Protein AF-A0A8X8WZ69-F1 (afdb_monomer)

Secondary structure (DSSP, 8-state):
-----------------------PPPHHHHHHHHHS-HHHHHHHHHHHHTTTPPPPS--S-TTHHHHHS-HHHHHHHHHTSHHHHHHHHHHHHHHHHHHHHHHHHHHHTTSS---GGGS-TT---SS-----HHHHHHHHTTT--

Radius of gyration: 37.35 Å; Cα contacts (8 Å, |Δi|>4): 12; chains: 1; bounding box: 87×79×87 Å

Sequence (145 aa):
MEEKQIASKQGGESKLGHEKRRDRPSIAEAEVEAAESGRERLKRHRREVAGRVWIPDMWGQEDFLKDWIDSTVFDAAVRSGGITSARAALMDEGRRAAARIQNSLRHLYQDENMKPQDLGEGVLLGVHEKWSDSDLKRSKFAMHD

Mean predicted aligned error: 20.28 Å

Structure (mmCIF, N/CA/C/O backbone):
data_AF-A0A8X8WZ69-F1
#
_entry.id   AF-A0A8X8WZ69-F1
#
loop_
_atom_site.group_PDB
_atom_site.id
_atom_site.type_symbol
_atom_site.label_atom_id
_atom_site.label_alt_id
_atom_site.label_comp_id
_atom_site.label_asym_id
_atom_site.label_entity_id
_atom_site.label_seq_id
_atom_site.pdbx_PDB_ins_code
_atom_site.Cartn_x
_atom_site.Cartn_y
_atom_site.Cartn_z
_atom_site.occupancy
_atom_site.B_iso_or_equiv
_atom_site.auth_seq_id
_atom_site.auth_comp_id
_atom_site.auth_asym_id
_atom_site.auth_atom_id
_atom_site.pdbx_PDB_model_num
ATOM 1 N N . MET A 1 1 ? -33.851 62.103 70.983 1.00 40.22 1 MET A N 1
ATOM 2 C CA . MET A 1 1 ? -34.815 61.541 70.022 1.00 40.22 1 MET A CA 1
ATOM 3 C C . MET A 1 1 ? -34.209 60.264 69.504 1.00 40.22 1 MET A C 1
ATOM 5 O O . MET A 1 1 ? -33.153 60.301 68.891 1.00 40.22 1 MET A O 1
ATOM 9 N N . GLU A 1 2 ? -34.808 59.159 69.925 1.00 43.62 2 GLU A N 1
ATOM 10 C CA . GLU A 1 2 ? -34.511 57.813 69.457 1.00 43.62 2 GLU A CA 1
ATOM 11 C C . GLU A 1 2 ? -34.907 57.695 67.987 1.00 43.62 2 GLU A C 1
ATOM 13 O O . GLU A 1 2 ? -36.030 58.053 67.639 1.00 43.62 2 GLU A O 1
ATOM 18 N N . GLU A 1 3 ? -34.044 57.113 67.161 1.00 45.84 3 GLU A N 1
ATOM 19 C CA . GLU A 1 3 ? -34.485 56.443 65.942 1.00 45.84 3 GLU A CA 1
ATOM 20 C C . GLU A 1 3 ? -33.869 55.048 65.866 1.00 45.84 3 GLU A C 1
ATOM 22 O O . GLU A 1 3 ? -32.793 54.765 66.392 1.00 45.84 3 GLU A O 1
ATOM 27 N N . LYS A 1 4 ? -34.687 54.149 65.331 1.00 52.00 4 LYS A N 1
ATOM 28 C CA . LYS A 1 4 ? -34.811 52.745 65.703 1.00 52.00 4 LYS A CA 1
ATOM 29 C C . LYS A 1 4 ? -33.955 51.824 64.836 1.00 52.00 4 LYS A C 1
ATOM 31 O O . LYS A 1 4 ? -33.725 52.071 63.659 1.00 52.00 4 LYS A O 1
ATOM 36 N N . GLN A 1 5 ? -33.608 50.690 65.435 1.00 47.22 5 GLN A N 1
ATOM 37 C CA . GLN A 1 5 ? -33.210 49.450 64.770 1.00 47.22 5 GLN A CA 1
ATOM 38 C C . GLN A 1 5 ? -34.243 49.001 63.722 1.00 47.22 5 GLN A C 1
ATOM 40 O O . GLN A 1 5 ? -35.437 48.957 64.025 1.00 47.22 5 GLN A O 1
ATOM 45 N N . ILE A 1 6 ? -33.775 48.548 62.552 1.00 50.00 6 ILE A N 1
ATOM 46 C CA . ILE A 1 6 ? -34.514 47.621 61.681 1.00 50.00 6 ILE A CA 1
ATOM 47 C C . ILE A 1 6 ? -33.536 46.555 61.179 1.00 50.00 6 ILE A C 1
ATOM 49 O O . ILE A 1 6 ? -32.612 46.831 60.417 1.00 50.00 6 ILE A O 1
ATOM 53 N N . ALA A 1 7 ? -33.753 45.322 61.629 1.00 49.31 7 ALA A N 1
ATOM 54 C CA . ALA A 1 7 ? -33.117 44.132 61.094 1.00 49.31 7 ALA A CA 1
ATOM 55 C C . ALA A 1 7 ? -33.692 43.804 59.708 1.00 49.31 7 ALA A C 1
ATOM 57 O O . ALA A 1 7 ? -34.909 43.811 59.533 1.00 49.31 7 ALA A O 1
ATOM 58 N N . SER A 1 8 ? -32.840 43.416 58.757 1.00 45.06 8 SER A N 1
ATOM 59 C CA . SER A 1 8 ? -33.283 42.644 57.596 1.00 45.06 8 SER A CA 1
ATOM 60 C C . SER A 1 8 ? -32.214 41.637 57.176 1.00 45.06 8 SER A C 1
ATOM 62 O O . SER A 1 8 ? -31.069 41.986 56.899 1.00 45.06 8 SER A O 1
ATOM 64 N N . LYS A 1 9 ? -32.605 40.362 57.195 1.00 48.75 9 LYS A N 1
ATOM 65 C CA . LYS A 1 9 ? -31.883 39.221 56.625 1.00 48.75 9 LYS A CA 1
ATOM 66 C C . LYS A 1 9 ? -32.149 39.167 55.120 1.00 48.75 9 LYS A C 1
ATOM 68 O O . LYS A 1 9 ? -33.297 39.346 54.737 1.00 48.75 9 LYS A O 1
ATOM 73 N N . GLN A 1 10 ? -31.137 38.788 54.337 1.00 39.97 10 GLN A N 1
ATOM 74 C CA . GLN A 1 10 ? -31.168 37.988 53.090 1.00 39.97 10 GLN A CA 1
ATOM 75 C C . GLN A 1 10 ? -29.720 38.012 52.549 1.00 39.97 10 GLN A C 1
ATOM 77 O O . GLN A 1 10 ? -29.136 39.078 52.432 1.00 39.97 10 GLN A O 1
ATOM 82 N N . GLY A 1 11 ? -28.998 36.909 52.343 1.00 35.94 11 GLY A N 1
ATOM 83 C CA . GLY A 1 11 ? -29.429 35.667 51.712 1.00 35.94 11 GLY A CA 1
ATOM 84 C C . GLY A 1 11 ? -29.311 35.834 50.199 1.00 35.94 11 GLY A C 1
ATOM 85 O O . GLY A 1 11 ? -30.282 36.221 49.564 1.00 35.94 11 GLY A O 1
ATOM 86 N N . GLY A 1 12 ? -28.124 35.594 49.638 1.00 37.69 12 GLY A N 1
ATOM 87 C CA . GLY A 1 12 ? -27.877 35.757 48.205 1.00 37.6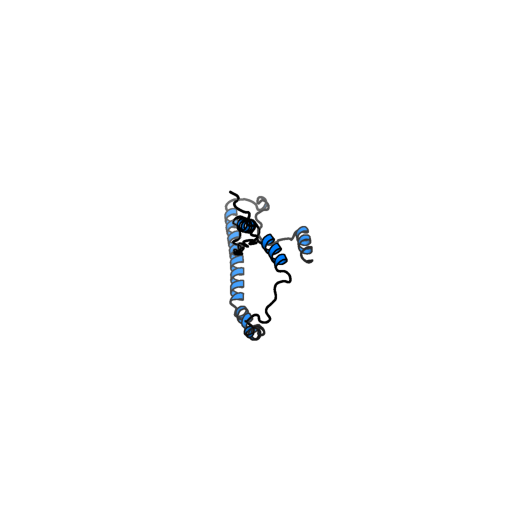9 12 GLY A CA 1
ATOM 88 C C . GLY A 1 12 ? -26.429 35.478 47.826 1.00 37.69 12 GLY A C 1
ATOM 89 O O . GLY A 1 12 ? -25.695 36.387 47.458 1.00 37.69 12 GLY A O 1
ATOM 90 N N . GLU A 1 13 ? -26.008 34.219 47.942 1.00 38.31 13 GLU A N 1
ATOM 91 C CA . GLU A 1 13 ? -24.772 33.737 47.329 1.00 38.31 13 GLU A CA 1
ATOM 92 C C . GLU A 1 13 ? -24.906 33.844 45.805 1.00 38.31 13 GLU A C 1
ATOM 94 O O . GLU A 1 13 ? -25.583 33.048 45.152 1.00 38.31 13 GLU A O 1
ATOM 99 N N . SER A 1 14 ? -24.274 34.856 45.221 1.00 46.12 14 SER A N 1
ATOM 100 C CA . SER A 1 14 ? -24.146 35.003 43.777 1.00 46.12 14 SER A CA 1
ATOM 101 C C . SER A 1 14 ? -23.219 33.912 43.239 1.00 46.12 14 SER A C 1
ATOM 103 O O . SER A 1 14 ? -21.996 34.057 43.226 1.00 46.12 14 SER A O 1
ATOM 105 N N . LYS A 1 15 ? -23.813 32.799 42.796 1.00 48.91 15 LYS A N 1
ATOM 106 C CA . LYS A 1 15 ? -23.141 31.775 41.992 1.00 48.91 15 LYS A CA 1
ATOM 107 C C . LYS A 1 15 ? -22.839 32.355 40.612 1.00 48.91 15 LYS A C 1
ATOM 109 O O . LYS A 1 15 ? -23.662 32.276 39.704 1.00 48.91 15 LYS A O 1
ATOM 114 N N . LEU A 1 16 ? -21.663 32.963 40.464 1.00 41.56 16 LEU A N 1
ATOM 115 C CA . LEU A 1 16 ? -21.129 33.297 39.149 1.00 41.56 16 LEU A CA 1
ATOM 116 C C . LEU A 1 16 ? -20.815 31.985 38.420 1.00 41.56 16 LEU A C 1
ATOM 118 O O . LEU A 1 16 ? -19.994 31.186 38.874 1.00 41.56 16 LEU A O 1
ATOM 122 N N . GLY A 1 17 ? -21.528 31.757 37.319 1.00 38.22 17 GLY A N 1
ATOM 123 C CA . GLY A 1 17 ? -21.383 30.589 36.467 1.00 38.22 17 GLY A CA 1
ATOM 124 C C . GLY A 1 17 ? -19.942 30.415 36.002 1.00 38.22 17 GLY A C 1
ATOM 125 O O . GLY A 1 17 ? -19.343 31.310 35.408 1.00 38.22 17 GLY A O 1
ATOM 126 N N . HIS A 1 18 ? -19.394 29.235 36.270 1.00 38.94 18 HIS A N 1
ATOM 127 C CA . HIS A 1 18 ? -18.151 28.786 35.671 1.00 38.94 18 HIS A CA 1
ATOM 128 C C . HIS A 1 18 ? -18.483 28.300 34.254 1.00 38.94 18 HIS A C 1
ATOM 130 O O . HIS A 1 18 ? -18.795 27.130 34.031 1.00 38.94 18 HIS A O 1
ATOM 136 N N . GLU A 1 19 ? -18.501 29.236 33.304 1.00 48.56 19 GLU A N 1
ATOM 137 C CA . GLU A 1 19 ? -18.497 28.951 31.870 1.00 48.56 19 GLU A CA 1
ATOM 138 C C . GLU A 1 19 ? -17.285 28.050 31.590 1.00 48.56 19 GLU A C 1
ATOM 140 O O . GLU A 1 19 ? -16.132 28.485 31.660 1.00 48.56 19 GLU A O 1
ATOM 145 N N . LYS A 1 20 ? -17.555 26.764 31.348 1.00 51.78 20 LYS A N 1
ATOM 146 C CA . LYS A 1 20 ? -16.560 25.724 31.083 1.00 51.78 20 LYS A CA 1
ATOM 147 C C . LYS A 1 20 ? -15.900 26.017 29.737 1.00 51.78 20 LYS A C 1
ATOM 149 O O . LYS A 1 20 ? -16.345 25.552 28.687 1.00 51.78 20 LYS A O 1
ATOM 154 N N . ARG A 1 21 ? -14.872 26.871 29.771 1.00 53.28 21 ARG A N 1
ATOM 155 C CA . ARG A 1 21 ? -14.021 27.185 28.625 1.00 53.28 21 ARG A CA 1
ATOM 156 C C . ARG A 1 21 ? -13.470 25.875 28.083 1.00 53.28 21 ARG A C 1
ATOM 158 O O . ARG A 1 21 ? -12.809 25.144 28.804 1.00 53.28 21 ARG A O 1
ATOM 165 N N . ARG A 1 22 ? -13.790 25.588 26.821 1.00 59.09 22 ARG A N 1
ATOM 166 C CA . ARG A 1 22 ? -13.213 24.476 26.065 1.00 59.09 22 ARG A CA 1
ATOM 167 C C . ARG A 1 22 ? -11.696 24.570 26.177 1.00 59.09 22 ARG A C 1
ATOM 169 O O . ARG A 1 22 ? -11.135 25.618 25.847 1.00 59.09 22 ARG A O 1
ATOM 176 N N . ASP A 1 23 ? -11.095 23.496 26.669 1.00 58.78 23 ASP A N 1
ATOM 177 C CA . ASP A 1 23 ? -9.667 23.338 26.900 1.00 58.78 23 ASP A CA 1
ATOM 178 C C . ASP A 1 23 ? -8.909 23.620 25.598 1.00 58.78 23 ASP A C 1
ATOM 180 O O . ASP A 1 23 ? -8.830 22.793 24.690 1.00 58.78 23 ASP A O 1
ATOM 184 N N . ARG A 1 24 ? -8.406 24.849 25.460 1.00 60.34 24 ARG A N 1
ATOM 185 C CA . ARG A 1 24 ? -7.355 25.141 24.493 1.00 60.34 24 ARG A CA 1
ATOM 186 C C . ARG A 1 24 ? -6.090 24.563 25.120 1.00 60.34 24 ARG A C 1
ATOM 188 O O . ARG A 1 24 ? -5.740 25.049 26.198 1.00 60.34 24 ARG A O 1
ATOM 195 N N . PRO A 1 25 ? -5.431 23.574 24.493 1.00 58.22 25 PRO A N 1
ATOM 196 C CA . PRO A 1 25 ? -4.216 23.019 25.059 1.00 58.22 25 PRO A CA 1
ATOM 197 C C . PRO A 1 25 ? -3.217 24.151 25.269 1.00 58.22 25 PRO A C 1
ATOM 199 O O . PRO A 1 25 ? -3.057 25.035 24.414 1.00 58.22 25 PRO A O 1
ATOM 202 N N . SER A 1 26 ? -2.632 24.176 26.461 1.00 68.00 26 SER A N 1
ATOM 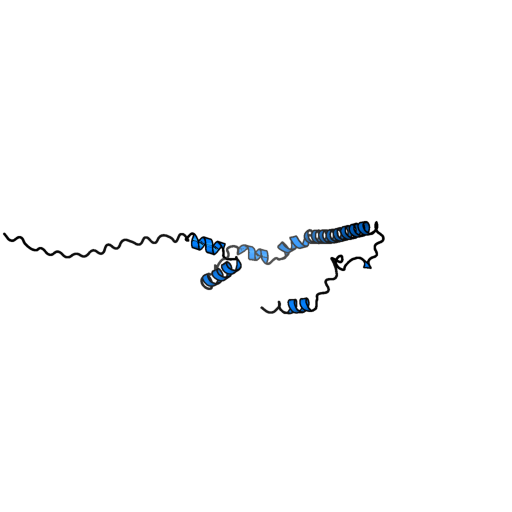203 C CA . SER A 1 26 ? -1.661 25.204 26.816 1.00 68.00 26 SER A CA 1
ATOM 204 C C . SER A 1 26 ? -0.429 25.061 25.918 1.00 68.00 26 SER A C 1
ATOM 206 O O . SER A 1 26 ? -0.119 23.971 25.440 1.00 68.00 26 SER A O 1
ATOM 208 N N . ILE A 1 27 ? 0.292 26.159 25.678 1.00 63.50 27 ILE A N 1
ATOM 209 C CA . ILE A 1 27 ? 1.526 26.139 24.868 1.00 63.50 27 ILE A CA 1
ATOM 210 C C . ILE A 1 27 ? 2.509 25.081 25.412 1.00 63.50 27 ILE A C 1
ATOM 212 O O . ILE A 1 27 ? 3.158 24.392 24.634 1.00 63.50 27 ILE A O 1
ATOM 216 N N . ALA A 1 28 ? 2.509 24.854 26.730 1.00 60.62 28 ALA A N 1
ATOM 217 C CA . ALA A 1 28 ? 3.304 23.823 27.388 1.00 60.62 28 ALA A CA 1
ATOM 218 C C . ALA A 1 28 ? 2.899 22.380 27.013 1.00 60.62 28 ALA A C 1
ATOM 220 O O . ALA A 1 28 ? 3.767 21.531 26.847 1.00 60.62 28 ALA A O 1
ATOM 221 N N . GLU A 1 29 ? 1.610 22.077 26.839 1.00 59.47 29 GLU A N 1
ATOM 222 C CA . GLU A 1 29 ? 1.153 20.736 26.423 1.00 59.47 29 GLU A CA 1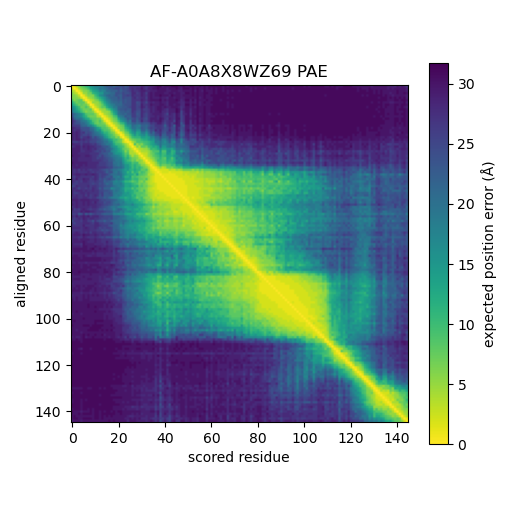
ATOM 223 C C . GLU A 1 29 ? 1.505 20.445 24.959 1.00 59.47 29 GLU A C 1
ATOM 225 O O . GLU A 1 29 ? 1.880 19.324 24.616 1.00 59.47 29 GLU A O 1
ATOM 230 N N . ALA A 1 30 ? 1.446 21.470 24.105 1.00 59.44 30 ALA A N 1
ATOM 231 C CA . ALA A 1 30 ? 1.863 21.369 22.710 1.00 59.44 30 ALA A CA 1
ATOM 232 C C . ALA A 1 30 ? 3.389 21.203 22.563 1.00 59.44 30 ALA A C 1
ATOM 234 O O . ALA A 1 30 ? 3.843 20.471 21.683 1.00 59.44 30 ALA A O 1
ATOM 235 N N . GLU A 1 31 ? 4.184 21.837 23.432 1.00 59.00 31 GLU A N 1
ATOM 236 C CA . GLU A 1 31 ? 5.646 21.687 23.459 1.00 59.00 31 GLU A CA 1
ATOM 237 C C . GLU A 1 31 ? 6.092 20.306 23.970 1.00 59.00 31 GLU A C 1
ATOM 239 O O . GLU A 1 31 ? 7.044 19.737 23.434 1.00 59.00 31 GLU A O 1
ATOM 244 N N . VAL A 1 32 ? 5.383 19.716 24.940 1.00 59.62 32 VAL A N 1
ATOM 245 C CA . VAL A 1 32 ? 5.653 18.342 25.412 1.00 59.62 32 VAL A CA 1
ATOM 246 C C . VAL A 1 32 ? 5.327 17.306 24.329 1.00 59.62 32 VAL A C 1
ATOM 248 O O . VAL A 1 32 ? 6.108 16.380 24.123 1.00 59.62 32 VAL A O 1
ATOM 251 N N . GLU A 1 33 ? 4.242 17.492 23.573 1.00 58.53 33 GLU A N 1
ATOM 252 C CA . GLU A 1 33 ? 3.909 16.660 22.401 1.00 58.53 33 GLU A CA 1
ATOM 253 C C . GLU A 1 33 ? 4.932 16.788 21.255 1.00 58.53 33 GLU A C 1
ATOM 255 O O . GLU A 1 33 ? 5.135 15.837 20.496 1.00 58.53 33 GLU A O 1
ATOM 260 N N . ALA A 1 34 ? 5.602 17.938 21.125 1.00 60.47 34 ALA A N 1
ATOM 261 C CA . ALA A 1 34 ? 6.680 18.141 20.154 1.00 60.47 34 ALA A CA 1
ATOM 262 C C . ALA A 1 34 ? 8.017 17.517 20.601 1.00 60.47 34 ALA A C 1
ATOM 264 O O . ALA A 1 34 ? 8.833 17.146 19.756 1.00 60.47 34 ALA A O 1
ATOM 265 N N . ALA A 1 35 ? 8.235 17.385 21.914 1.00 71.31 35 ALA A N 1
ATOM 266 C CA . ALA A 1 35 ? 9.416 16.752 22.504 1.00 71.31 35 ALA A CA 1
ATOM 267 C C . ALA A 1 35 ? 9.283 15.223 22.651 1.00 71.31 35 ALA A C 1
ATOM 269 O O . ALA A 1 35 ? 10.280 14.526 22.858 1.00 71.31 35 ALA A O 1
ATOM 270 N N . GLU A 1 36 ? 8.067 14.686 22.557 1.00 77.69 36 GLU A N 1
ATOM 271 C CA . GLU A 1 36 ? 7.805 13.258 22.675 1.00 77.69 36 GLU A CA 1
ATOM 272 C C . GLU A 1 36 ? 8.087 12.539 21.349 1.00 77.69 36 GLU A C 1
ATOM 274 O O . GLU A 1 36 ? 7.556 12.879 20.290 1.00 77.69 36 GLU A O 1
ATOM 279 N N . SER A 1 37 ? 8.930 11.505 21.389 1.00 89.38 37 SER A N 1
ATOM 280 C CA . SER A 1 37 ? 9.170 10.696 20.195 1.00 89.38 37 SER A CA 1
ATOM 281 C C . SER A 1 37 ? 7.887 9.955 19.787 1.00 89.38 37 SER A C 1
ATOM 283 O O . SER A 1 37 ? 7.027 9.633 20.615 1.00 89.38 37 SER A O 1
ATOM 285 N N . GLY A 1 38 ? 7.756 9.627 18.496 1.00 94.75 38 GLY A N 1
ATOM 286 C CA . GLY A 1 38 ? 6.572 8.933 17.972 1.00 94.75 38 GLY A CA 1
ATOM 287 C C . GLY A 1 38 ? 6.254 7.617 18.698 1.00 94.75 38 GLY A C 1
ATOM 288 O O . GLY A 1 38 ? 5.091 7.216 18.772 1.00 94.75 38 GLY A O 1
ATOM 289 N N . ARG A 1 39 ? 7.266 6.969 19.289 1.00 94.88 39 ARG A N 1
ATOM 290 C CA . ARG A 1 39 ? 7.099 5.751 20.090 1.00 94.88 39 ARG A CA 1
ATOM 291 C C . ARG A 1 39 ? 6.382 6.022 21.412 1.00 94.88 39 ARG A C 1
ATOM 293 O O . ARG A 1 39 ? 5.455 5.290 21.758 1.00 94.88 39 ARG A O 1
ATOM 300 N N . GLU A 1 40 ? 6.812 7.029 22.158 1.00 95.06 40 GLU A N 1
ATOM 301 C CA . GLU A 1 40 ? 6.255 7.418 23.454 1.00 95.06 40 GLU A CA 1
ATOM 302 C C . GLU A 1 40 ? 4.809 7.895 23.271 1.00 95.06 40 GLU A C 1
ATOM 304 O O . GLU A 1 40 ? 3.909 7.387 23.951 1.00 95.06 40 GLU A O 1
ATOM 309 N N . ARG A 1 41 ? 4.565 8.683 22.216 1.00 95.06 41 ARG A N 1
ATOM 310 C CA . ARG A 1 41 ? 3.226 9.124 21.814 1.00 95.06 41 ARG A CA 1
ATOM 311 C C . ARG A 1 41 ? 2.282 7.956 21.519 1.00 95.06 41 ARG A C 1
ATOM 313 O O . ARG A 1 41 ? 1.168 7.905 22.040 1.00 95.06 41 ARG A O 1
ATOM 320 N N . LEU A 1 42 ? 2.737 6.950 20.766 1.00 95.81 42 LEU A N 1
ATOM 321 C CA . LEU A 1 42 ? 1.948 5.737 20.514 1.00 95.81 42 LEU A CA 1
ATOM 322 C C . LEU A 1 42 ? 1.716 4.914 21.793 1.00 95.81 42 LEU A C 1
ATOM 324 O O . LEU A 1 42 ? 0.624 4.380 22.002 1.00 95.81 42 LEU A O 1
ATOM 328 N N . LYS A 1 43 ? 2.728 4.804 22.664 1.00 95.62 43 LYS A N 1
ATOM 329 C CA . LYS A 1 43 ? 2.638 4.064 23.933 1.00 95.62 43 LYS A CA 1
ATOM 330 C C . LYS A 1 43 ? 1.602 4.685 24.869 1.00 95.62 43 LYS A C 1
ATOM 332 O O . LYS A 1 43 ? 0.869 3.960 25.539 1.00 95.62 43 LYS A O 1
ATOM 337 N N . ARG A 1 44 ? 1.557 6.012 24.951 1.00 96.31 44 ARG A N 1
ATOM 338 C CA . ARG A 1 44 ? 0.563 6.761 25.723 1.00 96.31 44 ARG A CA 1
ATOM 339 C C . ARG A 1 44 ? -0.831 6.601 25.122 1.00 96.31 44 ARG A C 1
ATOM 341 O O . ARG A 1 44 ? -1.709 6.096 25.817 1.00 96.31 44 ARG A O 1
ATOM 348 N N . HIS A 1 45 ? -0.980 6.854 23.822 1.00 96.12 45 HIS A N 1
ATOM 349 C CA . HIS A 1 45 ? -2.262 6.736 23.129 1.00 96.12 45 HIS A CA 1
ATOM 350 C C . HIS A 1 45 ? -2.901 5.347 23.287 1.00 96.12 45 HIS A C 1
ATOM 352 O O . HIS A 1 45 ? -4.068 5.242 23.653 1.00 96.12 45 HIS A O 1
ATOM 358 N N . ARG A 1 46 ? -2.127 4.261 23.114 1.00 95.81 46 ARG A N 1
ATOM 359 C CA . ARG A 1 46 ? -2.621 2.884 23.319 1.00 95.81 46 ARG A CA 1
ATOM 360 C C . ARG A 1 46 ? -3.216 2.673 24.710 1.00 95.81 46 ARG A C 1
ATOM 362 O O . ARG A 1 46 ? -4.227 1.994 24.822 1.00 95.81 46 ARG A O 1
ATOM 369 N N . ARG A 1 47 ? -2.603 3.231 25.760 1.00 95.62 47 ARG A N 1
ATOM 370 C CA . ARG A 1 47 ? -3.125 3.112 27.132 1.00 95.62 47 ARG A CA 1
ATOM 371 C C . ARG A 1 47 ? -4.382 3.945 27.340 1.00 95.62 4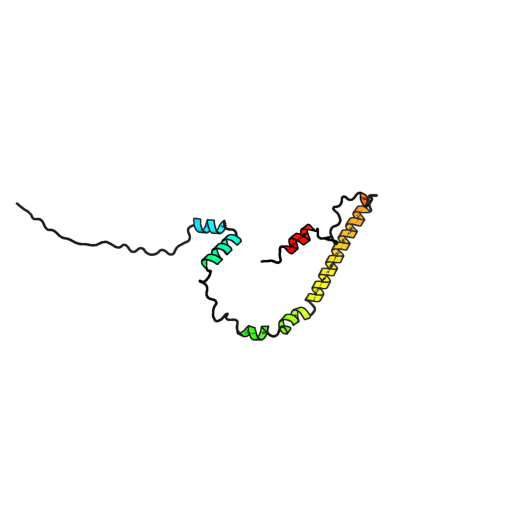7 ARG A C 1
ATOM 373 O O . ARG A 1 47 ? -5.288 3.495 28.028 1.00 95.62 47 ARG A O 1
ATOM 380 N N . GLU A 1 48 ? -4.426 5.140 26.762 1.00 96.50 48 GLU A N 1
ATOM 381 C CA . GLU A 1 48 ? -5.562 6.055 26.893 1.00 96.50 48 GLU A CA 1
ATOM 382 C C . GLU A 1 48 ? -6.829 5.484 26.252 1.00 96.50 48 GLU A C 1
ATOM 384 O O . GLU A 1 48 ? -7.909 5.593 26.831 1.00 96.50 48 GLU A O 1
ATOM 389 N N . VAL A 1 49 ? -6.697 4.844 25.085 1.00 96.50 49 VAL A N 1
ATOM 390 C CA . VAL A 1 49 ? -7.842 4.375 24.289 1.00 96.50 49 VAL A CA 1
ATOM 391 C C . VAL A 1 49 ? -8.147 2.879 24.448 1.00 96.50 49 VAL A C 1
ATOM 393 O O . VAL A 1 49 ? -9.189 2.416 23.981 1.00 96.50 49 VAL A O 1
ATOM 396 N N . ALA A 1 50 ? -7.283 2.110 25.124 1.00 95.19 50 ALA A N 1
ATOM 397 C CA . ALA A 1 50 ? -7.493 0.681 25.369 1.00 95.19 50 ALA A CA 1
ATOM 398 C C . ALA A 1 50 ? -8.857 0.415 26.027 1.00 95.19 50 ALA A C 1
ATOM 400 O O . ALA A 1 50 ? -9.181 0.971 27.075 1.00 95.19 50 ALA A O 1
ATOM 401 N N . GLY A 1 51 ? -9.665 -0.438 25.392 1.00 95.31 51 GLY A N 1
ATOM 402 C CA . GLY A 1 51 ? -11.000 -0.811 25.872 1.00 95.31 51 GLY A CA 1
ATOM 403 C C . GLY A 1 51 ? -12.064 0.290 25.780 1.00 95.31 51 GLY A C 1
ATOM 404 O O . GLY A 1 51 ? -13.196 0.060 26.190 1.00 95.31 51 GLY A O 1
ATOM 405 N N . ARG A 1 52 ? -11.728 1.478 25.256 1.00 95.00 52 ARG A N 1
ATOM 406 C CA . ARG A 1 52 ? -12.663 2.609 25.086 1.00 95.00 52 ARG A CA 1
ATOM 407 C C . ARG A 1 52 ? -13.093 2.827 23.639 1.00 95.00 52 ARG A C 1
ATOM 409 O O . ARG A 1 52 ? -14.012 3.601 23.391 1.00 95.00 52 ARG A O 1
ATOM 416 N N . VAL A 1 53 ? -12.422 2.175 22.695 1.00 95.06 53 VAL A N 1
ATOM 417 C CA . VAL A 1 53 ? -12.729 2.262 21.265 1.00 95.06 53 VAL A CA 1
ATOM 418 C C . VAL A 1 53 ? -13.576 1.062 20.877 1.00 95.06 5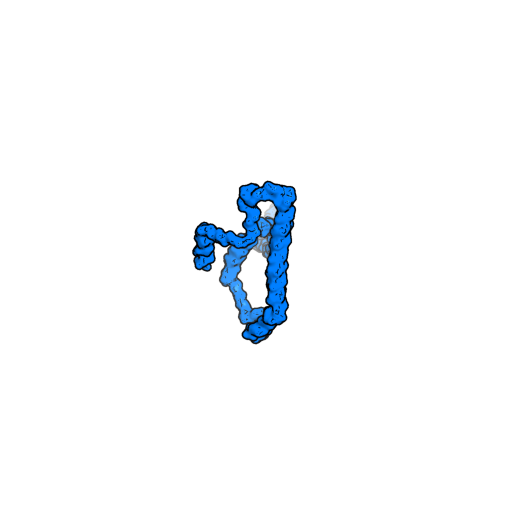3 VAL A C 1
ATOM 420 O O . VAL A 1 53 ? -13.204 -0.077 21.156 1.00 95.06 53 VAL A O 1
ATOM 423 N N . TRP A 1 54 ? -14.709 1.328 20.237 1.00 94.19 54 TRP A N 1
ATOM 424 C CA . TRP A 1 54 ? -15.536 0.306 19.611 1.00 94.19 54 TRP A CA 1
ATOM 425 C C . TRP A 1 54 ? -15.172 0.209 18.130 1.00 94.19 54 TRP A C 1
ATOM 427 O O . TRP A 1 54 ? -14.859 1.215 17.490 1.00 94.19 54 TRP A O 1
ATOM 437 N N . ILE A 1 55 ? -15.187 -1.013 17.604 1.00 94.62 55 ILE A N 1
ATOM 438 C CA . ILE A 1 55 ? -15.095 -1.245 16.165 1.00 94.62 55 ILE A CA 1
ATOM 439 C C . ILE A 1 55 ? -16.510 -1.099 15.611 1.00 94.62 55 ILE A C 1
ATOM 441 O O . ILE A 1 55 ? -17.419 -1.721 16.164 1.00 94.62 55 ILE A O 1
ATOM 445 N N . PRO A 1 56 ? -16.713 -0.297 14.558 1.00 96.44 56 PRO A N 1
ATOM 446 C CA . PRO A 1 56 ? -18.015 -0.209 13.928 1.00 96.44 56 PRO A CA 1
ATOM 447 C C . PRO A 1 56 ? -18.533 -1.537 13.388 1.00 96.44 56 PRO A C 1
ATOM 449 O O . PRO A 1 56 ? -17.766 -2.312 12.823 1.00 96.44 56 PRO A O 1
ATOM 452 N N . ASP A 1 57 ? -19.849 -1.753 13.512 1.00 95.62 57 ASP A N 1
ATOM 453 C CA . ASP A 1 57 ? -20.533 -2.929 12.948 1.00 95.62 57 ASP A CA 1
ATOM 454 C C . ASP A 1 57 ? -20.365 -3.003 11.423 1.00 95.62 57 ASP A C 1
ATOM 456 O O . ASP A 1 57 ? -20.348 -4.084 10.838 1.00 95.62 57 ASP A O 1
ATOM 460 N N . MET A 1 58 ? -20.230 -1.837 10.787 1.00 95.06 58 MET A N 1
ATOM 461 C CA . MET A 1 58 ? -20.008 -1.672 9.357 1.00 95.06 58 MET A CA 1
ATOM 462 C C . MET A 1 58 ? -18.739 -0.856 9.120 1.00 95.06 58 MET A C 1
ATOM 464 O O . MET A 1 58 ? -18.564 0.241 9.651 1.00 95.06 58 MET A O 1
ATOM 468 N N . TRP A 1 59 ? -17.868 -1.397 8.284 1.00 92.75 59 TRP A N 1
ATOM 469 C CA . TRP A 1 59 ? -16.648 -0.777 7.774 1.00 92.75 59 TRP A CA 1
ATOM 470 C C . TRP A 1 59 ? -16.924 0.117 6.548 1.00 92.75 59 TRP A C 1
ATOM 472 O O . TRP A 1 59 ? -16.102 0.977 6.230 1.00 92.75 59 TRP A O 1
ATOM 482 N N . GLY A 1 60 ? -18.090 -0.026 5.901 1.00 94.38 60 GLY A N 1
ATOM 483 C CA . GLY A 1 60 ? -18.574 0.853 4.828 1.00 94.38 60 GLY A CA 1
ATOM 484 C C . GLY A 1 60 ? -18.021 0.541 3.435 1.00 94.38 60 GLY A C 1
ATOM 485 O O . GLY A 1 60 ? -18.159 1.359 2.528 1.00 94.38 60 GLY A O 1
ATOM 486 N N . GLN A 1 61 ? -17.345 -0.597 3.278 1.00 93.00 61 GLN A N 1
ATOM 487 C CA . GLN A 1 61 ? -16.751 -1.085 2.028 1.00 93.00 61 GLN A CA 1
ATOM 488 C C . GLN A 1 61 ? -17.136 -2.552 1.766 1.00 93.00 61 GLN A C 1
ATOM 490 O O . GLN A 1 61 ? -16.423 -3.292 1.090 1.00 93.00 61 GLN A O 1
ATOM 495 N N . GLU A 1 62 ? -18.273 -2.979 2.324 1.00 92.75 62 GLU A N 1
ATOM 496 C CA . GLU A 1 62 ? -18.791 -4.350 2.316 1.00 92.75 62 GLU A CA 1
ATOM 497 C C . GLU A 1 62 ? -18.891 -4.932 0.905 1.00 92.75 62 GLU A C 1
ATOM 499 O O . GLU A 1 62 ? -18.636 -6.121 0.711 1.00 92.75 62 GLU A O 1
ATOM 504 N N . ASP A 1 63 ? -19.208 -4.096 -0.082 1.00 89.81 63 ASP A N 1
ATOM 505 C CA . ASP A 1 63 ? -19.375 -4.518 -1.470 1.00 89.81 63 ASP A CA 1
ATOM 506 C C . ASP A 1 63 ? -18.077 -5.075 -2.079 1.00 89.81 63 ASP A C 1
ATOM 508 O O . ASP A 1 63 ? -18.132 -6.042 -2.842 1.00 89.81 63 ASP A O 1
ATOM 512 N N . PHE A 1 64 ? -16.907 -4.571 -1.662 1.00 85.81 64 PHE A N 1
ATOM 513 C CA . PHE A 1 64 ? -15.607 -5.023 -2.171 1.00 85.81 64 PHE A CA 1
ATOM 514 C C . PHE A 1 64 ? -15.181 -6.405 -1.662 1.00 85.81 64 PHE A C 1
ATOM 516 O O . PHE A 1 64 ? -14.310 -7.030 -2.265 1.00 85.81 64 PHE A O 1
ATOM 523 N N . LEU A 1 65 ? -15.800 -6.939 -0.597 1.00 85.06 65 LEU A N 1
ATOM 524 C CA . LEU A 1 65 ? -15.479 -8.293 -0.118 1.00 85.06 65 LEU A CA 1
ATOM 525 C C . LEU A 1 65 ? -15.751 -9.354 -1.177 1.00 85.06 65 LEU A C 1
ATOM 527 O O . LEU A 1 65 ? -15.021 -10.336 -1.252 1.00 85.06 65 LEU A O 1
ATOM 531 N N . LYS A 1 66 ? -16.787 -9.163 -1.997 1.00 81.50 66 LYS A N 1
ATOM 532 C CA . LYS A 1 66 ? -17.138 -10.107 -3.065 1.00 81.50 66 LYS A CA 1
ATOM 533 C C . LYS A 1 66 ? -16.065 -10.134 -4.149 1.00 81.50 66 LYS A C 1
ATOM 535 O O . LYS A 1 66 ? -15.704 -11.209 -4.618 1.00 81.50 66 LYS A O 1
ATOM 540 N N . ASP A 1 67 ? -15.521 -8.967 -4.470 1.00 80.94 67 ASP A N 1
ATOM 541 C CA . ASP A 1 67 ? -14.507 -8.799 -5.509 1.00 80.94 67 ASP A CA 1
ATOM 542 C C . ASP A 1 67 ? -13.118 -9.258 -5.039 1.00 80.94 67 ASP A C 1
ATOM 544 O O . ASP A 1 67 ? -12.307 -9.712 -5.841 1.00 80.94 67 ASP A O 1
ATOM 548 N N . TRP A 1 68 ? -12.834 -9.189 -3.734 1.00 78.62 68 TRP A N 1
ATOM 549 C CA . TRP A 1 68 ? -11.545 -9.604 -3.161 1.00 78.62 68 TRP A CA 1
ATOM 550 C C . TRP A 1 68 ? -11.412 -11.111 -2.925 1.00 78.62 68 TRP A C 1
ATOM 552 O O . TRP A 1 68 ? -10.304 -11.592 -2.687 1.00 78.62 68 TRP A O 1
ATOM 562 N N . ILE A 1 69 ? -12.511 -11.868 -3.002 1.00 81.06 69 ILE A N 1
ATOM 563 C CA . ILE A 1 69 ? -12.463 -13.339 -2.963 1.00 81.06 69 ILE A CA 1
ATOM 564 C C . ILE A 1 69 ? -11.820 -13.888 -4.242 1.00 81.06 69 ILE A C 1
ATOM 566 O O . ILE A 1 69 ? -11.160 -14.928 -4.205 1.00 81.06 69 ILE A O 1
ATOM 570 N N . ASP A 1 70 ? -11.963 -13.182 -5.365 1.00 78.44 70 ASP A N 1
ATOM 571 C CA . ASP A 1 70 ? -11.339 -13.573 -6.621 1.00 78.44 70 ASP A CA 1
ATOM 572 C C . ASP A 1 70 ? -9.923 -12.984 -6.742 1.00 78.44 70 ASP A C 1
ATOM 574 O O . ASP A 1 70 ? -9.691 -11.937 -7.355 1.00 78.44 70 ASP A O 1
ATOM 578 N N . SER A 1 71 ? -8.937 -13.689 -6.170 1.00 69.38 71 SER A N 1
ATOM 579 C CA . SER A 1 71 ? -7.522 -13.288 -6.235 1.00 69.38 71 SER A CA 1
ATOM 580 C C . SER A 1 71 ? -7.010 -13.138 -7.671 1.00 69.38 71 SER A C 1
ATOM 582 O O . SER A 1 71 ? -6.000 -12.470 -7.903 1.00 69.38 71 SER A O 1
ATOM 584 N N . THR A 1 72 ? -7.714 -13.702 -8.662 1.00 72.44 72 THR A N 1
ATOM 585 C CA . THR A 1 72 ? -7.306 -13.623 -10.062 1.00 72.44 72 THR A CA 1
ATOM 586 C C . THR A 1 72 ? -7.346 -12.200 -10.616 1.00 72.44 72 THR A C 1
ATOM 588 O O . THR A 1 72 ? -6.538 -11.903 -11.503 1.00 72.44 72 THR A O 1
ATOM 591 N N . VAL A 1 73 ? -8.198 -11.325 -10.063 1.00 68.94 73 VAL A N 1
ATOM 592 C CA . VAL A 1 73 ? -8.328 -9.909 -10.445 1.00 68.94 73 VAL A CA 1
ATOM 593 C C . VAL A 1 73 ? -7.075 -9.117 -10.061 1.00 68.94 73 VAL A C 1
ATOM 595 O O . VAL A 1 73 ? -6.541 -8.367 -10.878 1.00 68.94 73 VAL A O 1
ATOM 598 N N . PHE A 1 74 ? -6.543 -9.326 -8.854 1.00 65.38 74 PHE A N 1
ATOM 599 C CA . PHE A 1 74 ? -5.296 -8.695 -8.406 1.00 65.38 74 PHE A CA 1
ATOM 600 C C . PHE A 1 74 ? -4.066 -9.362 -9.034 1.00 65.38 74 PHE A C 1
ATOM 602 O O . PHE A 1 74 ? -3.163 -8.695 -9.549 1.00 65.38 74 PHE A O 1
ATOM 609 N N . ASP A 1 75 ? -4.063 -10.695 -9.076 1.00 71.81 75 ASP A N 1
ATOM 610 C CA . ASP A 1 75 ? -2.958 -11.466 -9.634 1.00 71.81 75 ASP A CA 1
ATOM 611 C C . ASP A 1 75 ? -2.823 -11.264 -11.142 1.00 71.81 75 ASP A C 1
ATOM 613 O O . ASP A 1 75 ? -1.774 -11.568 -11.697 1.00 71.81 75 ASP A O 1
ATOM 617 N N . ALA A 1 76 ? -3.839 -10.759 -11.847 1.00 74.25 76 ALA A N 1
ATOM 618 C CA . ALA A 1 76 ? -3.711 -10.392 -13.255 1.00 74.25 76 ALA A CA 1
ATOM 619 C C . ALA A 1 76 ? -2.631 -9.320 -13.460 1.00 74.25 76 ALA A C 1
ATOM 621 O O . ALA A 1 76 ? -1.827 -9.445 -14.380 1.00 74.25 76 ALA A O 1
ATOM 622 N N . ALA A 1 77 ? -2.535 -8.321 -12.576 1.00 69.56 77 ALA A N 1
ATOM 623 C CA . ALA A 1 77 ? -1.497 -7.293 -12.664 1.00 69.56 77 ALA A CA 1
ATOM 624 C C . ALA A 1 77 ? -0.094 -7.890 -12.463 1.00 69.56 77 ALA A C 1
ATOM 626 O O . ALA A 1 77 ? 0.833 -7.567 -13.207 1.00 69.56 77 ALA A O 1
ATOM 627 N N . VAL A 1 78 ? 0.051 -8.831 -11.528 1.00 72.69 78 VAL A N 1
ATOM 628 C CA . VAL A 1 78 ? 1.318 -9.537 -11.277 1.00 72.69 78 VAL A CA 1
ATOM 629 C C . VAL A 1 78 ? 1.663 -10.503 -12.416 1.00 72.69 78 VAL A C 1
ATOM 631 O O . VAL A 1 78 ? 2.810 -10.567 -12.861 1.00 72.69 78 VAL A O 1
ATOM 634 N N . ARG A 1 79 ? 0.662 -11.220 -12.937 1.00 69.25 79 ARG A N 1
ATOM 635 C CA . ARG A 1 79 ? 0.793 -12.211 -14.017 1.00 69.25 79 ARG A CA 1
ATOM 636 C C . ARG A 1 79 ? 0.890 -11.592 -15.408 1.00 69.25 79 ARG A C 1
ATOM 638 O O . ARG A 1 79 ? 1.370 -12.268 -16.310 1.00 69.25 79 ARG A O 1
ATOM 645 N N . SER A 1 80 ? 0.524 -10.318 -15.581 1.00 75.56 80 SER A N 1
ATOM 646 C CA . SER A 1 80 ? 0.621 -9.575 -16.852 1.00 75.56 80 SER A CA 1
ATOM 647 C C . SER A 1 80 ? 2.059 -9.412 -17.372 1.00 75.56 80 SER A C 1
ATOM 649 O O . SER A 1 80 ? 2.285 -8.813 -18.419 1.00 75.56 80 SER A O 1
ATOM 651 N N . GLY A 1 81 ? 3.055 -9.944 -16.654 1.00 78.50 81 GLY A N 1
ATOM 652 C CA . GLY A 1 81 ? 4.444 -10.034 -17.096 1.00 78.50 81 GLY A CA 1
ATOM 653 C C . GLY A 1 81 ? 5.252 -8.758 -16.873 1.00 78.50 81 GLY A C 1
ATOM 654 O O . GLY A 1 81 ? 6.477 -8.839 -16.799 1.00 78.50 81 GLY A O 1
ATOM 655 N N . GLY A 1 82 ? 4.601 -7.606 -16.673 1.00 86.75 82 GLY A N 1
ATOM 656 C CA . GLY A 1 82 ? 5.271 -6.329 -16.409 1.00 86.75 82 GLY A CA 1
ATOM 657 C C . GLY A 1 82 ? 6.175 -6.372 -15.175 1.00 86.75 82 GLY A C 1
ATOM 658 O O . GLY A 1 82 ? 7.339 -5.982 -15.247 1.00 86.75 82 GLY A O 1
ATOM 659 N N . ILE A 1 83 ? 5.688 -6.936 -14.065 1.00 88.19 83 ILE A N 1
ATOM 660 C CA . ILE A 1 83 ? 6.474 -7.082 -12.827 1.00 88.19 83 ILE A CA 1
ATOM 661 C C . ILE A 1 83 ? 7.653 -8.043 -13.030 1.00 88.19 83 ILE A C 1
ATOM 663 O O . ILE A 1 83 ? 8.777 -7.747 -12.622 1.00 88.19 83 ILE A O 1
ATOM 667 N N . THR A 1 84 ? 7.426 -9.173 -13.701 1.00 88.00 84 THR A N 1
ATOM 668 C CA . THR A 1 84 ? 8.474 -10.157 -14.010 1.00 88.00 84 THR A CA 1
ATOM 669 C C . THR A 1 84 ? 9.569 -9.550 -14.890 1.00 88.00 84 THR A C 1
ATOM 671 O O . THR A 1 84 ? 10.755 -9.717 -14.600 1.00 88.00 84 THR A O 1
ATOM 674 N N . SER A 1 85 ? 9.187 -8.791 -15.920 1.00 90.56 85 SER A N 1
ATOM 675 C CA . SER A 1 85 ? 10.120 -8.096 -16.810 1.00 90.56 85 SER A CA 1
ATOM 676 C C . SER A 1 85 ? 10.894 -7.001 -16.076 1.00 90.56 85 SER A C 1
ATOM 678 O O . SER A 1 85 ? 12.112 -6.912 -16.217 1.00 90.56 85 SER A O 1
ATOM 680 N N . ALA A 1 86 ? 10.222 -6.199 -15.246 1.00 92.38 86 ALA A N 1
ATOM 681 C CA . ALA A 1 86 ? 10.871 -5.169 -14.437 1.00 92.38 86 ALA A CA 1
ATOM 682 C C . ALA A 1 86 ? 11.901 -5.777 -13.472 1.00 92.38 86 ALA A C 1
ATOM 684 O O . ALA A 1 86 ? 13.030 -5.295 -13.379 1.00 92.38 86 ALA A O 1
ATOM 685 N N . ARG A 1 87 ? 11.557 -6.891 -12.813 1.00 93.00 87 ARG A N 1
ATOM 686 C CA . ARG A 1 87 ? 12.483 -7.636 -11.951 1.00 93.00 87 ARG A CA 1
ATOM 687 C C . ARG A 1 87 ? 13.708 -8.124 -12.724 1.00 93.00 87 ARG A C 1
ATOM 689 O O . ARG A 1 87 ? 14.828 -7.961 -12.244 1.00 93.00 87 ARG A O 1
ATOM 696 N N . ALA A 1 88 ? 13.511 -8.701 -13.909 1.00 94.06 88 ALA A N 1
ATOM 697 C CA . ALA A 1 88 ? 14.609 -9.172 -14.750 1.00 94.06 88 ALA A CA 1
ATOM 698 C C . ALA A 1 88 ? 15.526 -8.020 -15.194 1.00 94.06 88 ALA A C 1
ATOM 700 O O . ALA A 1 88 ? 16.748 -8.152 -15.109 1.00 94.06 88 ALA A O 1
ATOM 701 N N . ALA A 1 89 ? 14.950 -6.882 -15.593 1.00 96.25 89 ALA A N 1
ATOM 702 C CA . ALA A 1 89 ? 15.698 -5.688 -15.977 1.00 96.25 89 ALA A CA 1
ATOM 703 C C . ALA A 1 89 ? 16.529 -5.126 -14.811 1.00 96.25 89 ALA A C 1
ATOM 705 O O . ALA A 1 89 ? 17.708 -4.833 -14.995 1.00 96.25 89 ALA A O 1
ATOM 706 N N . LEU A 1 90 ? 15.963 -5.048 -13.600 1.00 96.62 90 LEU A N 1
ATOM 707 C CA . LEU A 1 90 ? 16.689 -4.610 -12.400 1.00 96.62 90 LEU A CA 1
ATOM 708 C C . LEU A 1 90 ? 17.846 -5.551 -12.046 1.00 96.62 90 LEU A C 1
ATOM 710 O O . LEU A 1 90 ? 18.931 -5.094 -11.693 1.00 96.62 90 LEU A O 1
ATOM 714 N N . MET A 1 91 ? 17.639 -6.865 -12.165 1.00 96.69 91 MET A N 1
ATOM 715 C CA . MET A 1 91 ? 18.706 -7.845 -11.948 1.00 96.69 91 MET A CA 1
ATOM 716 C C . MET A 1 91 ? 19.821 -7.718 -12.988 1.00 96.69 91 MET A C 1
ATOM 718 O O . MET A 1 91 ? 20.996 -7.835 -12.641 1.00 96.69 91 MET A O 1
ATOM 722 N N . ASP A 1 92 ? 19.472 -7.497 -14.256 1.00 96.75 92 ASP A N 1
ATOM 723 C CA . ASP A 1 92 ? 20.461 -7.324 -15.317 1.00 96.75 92 ASP A CA 1
ATOM 724 C C . ASP A 1 92 ? 21.248 -6.025 -15.159 1.00 96.75 92 ASP A C 1
ATOM 726 O O . ASP A 1 92 ? 22.475 -6.043 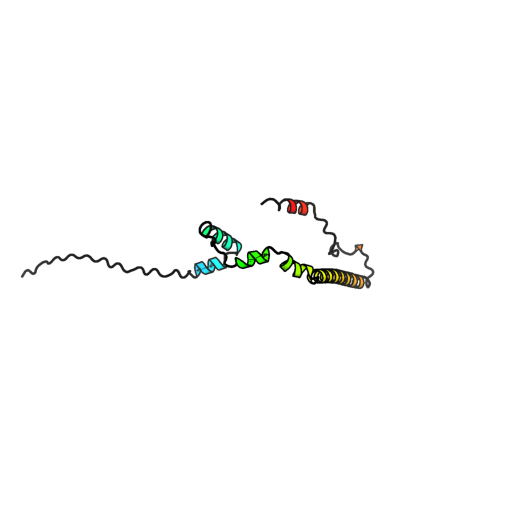-15.237 1.00 96.75 92 ASP A O 1
ATOM 730 N N . GLU A 1 93 ? 20.574 -4.922 -14.840 1.00 95.50 93 GLU A N 1
ATOM 731 C CA . GLU A 1 93 ? 21.242 -3.651 -14.575 1.00 95.50 93 GLU A CA 1
ATOM 732 C C . GLU A 1 93 ? 22.128 -3.731 -13.328 1.00 95.50 93 GLU A C 1
ATOM 734 O O . GLU A 1 93 ? 23.262 -3.262 -13.363 1.00 95.50 93 GLU A O 1
ATOM 739 N N . GLY A 1 94 ? 21.685 -4.414 -12.267 1.00 94.75 94 GLY A N 1
ATOM 740 C CA . GLY A 1 94 ? 22.515 -4.686 -11.092 1.00 94.75 94 GLY A CA 1
ATOM 741 C C . GLY A 1 94 ? 23.800 -5.447 -11.441 1.00 94.75 94 GLY A C 1
ATOM 742 O O . GLY A 1 94 ? 24.889 -5.059 -11.011 1.00 94.75 94 GLY A O 1
ATOM 743 N N . ARG A 1 95 ? 23.712 -6.481 -12.294 1.00 95.50 95 ARG A N 1
ATOM 744 C CA . ARG A 1 95 ? 24.896 -7.206 -12.796 1.00 95.50 95 ARG A CA 1
ATOM 745 C C . ARG A 1 95 ? 25.799 -6.317 -13.648 1.00 95.50 95 ARG A C 1
ATOM 747 O O . ARG A 1 95 ? 27.017 -6.352 -13.481 1.00 95.50 95 ARG A O 1
ATOM 754 N N . ARG A 1 96 ? 25.228 -5.518 -14.554 1.00 94.31 96 ARG A N 1
ATOM 755 C CA . ARG A 1 96 ? 25.989 -4.589 -15.406 1.00 94.31 96 ARG A CA 1
ATOM 756 C C . ARG A 1 96 ? 26.691 -3.521 -14.578 1.00 94.31 96 ARG A C 1
ATOM 758 O O . ARG A 1 96 ? 27.855 -3.239 -14.835 1.00 94.31 96 ARG A O 1
ATOM 765 N N . ALA A 1 97 ? 26.023 -2.954 -13.579 1.00 93.44 97 ALA A N 1
ATOM 766 C CA . ALA A 1 97 ? 26.604 -1.985 -12.660 1.00 93.44 97 ALA A CA 1
ATOM 767 C C . ALA A 1 97 ? 27.793 -2.588 -11.899 1.00 93.44 97 ALA A C 1
ATOM 769 O O . ALA A 1 97 ? 28.872 -1.997 -11.902 1.00 93.44 97 ALA A O 1
ATOM 770 N N . ALA A 1 98 ? 27.644 -3.800 -11.355 1.00 91.62 98 ALA A N 1
ATOM 771 C CA . ALA A 1 98 ? 28.747 -4.517 -10.717 1.00 91.62 98 ALA A CA 1
ATOM 772 C C . ALA A 1 98 ? 29.917 -4.758 -11.689 1.00 91.62 98 ALA A C 1
ATOM 774 O O . ALA A 1 98 ? 31.068 -4.488 -11.351 1.00 91.62 98 ALA A O 1
ATOM 775 N N . ALA A 1 99 ? 29.640 -5.186 -12.923 1.00 90.44 99 ALA A N 1
ATOM 776 C CA . ALA A 1 99 ? 30.672 -5.392 -13.938 1.00 90.44 99 ALA A CA 1
ATOM 777 C C . ALA A 1 99 ? 31.387 -4.089 -14.340 1.00 90.44 99 ALA A C 1
ATOM 779 O O . ALA A 1 99 ? 32.604 -4.095 -14.513 1.00 90.44 99 ALA A O 1
ATOM 780 N N . ARG A 1 100 ? 30.666 -2.965 -14.459 1.00 90.69 100 ARG A N 1
ATOM 781 C CA . ARG A 1 100 ? 31.261 -1.642 -14.720 1.00 90.69 100 ARG A CA 1
ATOM 782 C C . ARG A 1 100 ? 32.211 -1.244 -13.595 1.00 90.69 100 ARG A C 1
ATOM 784 O O . ARG A 1 100 ? 33.344 -0.888 -13.886 1.00 90.69 100 ARG A O 1
ATOM 791 N N . ILE A 1 101 ? 31.790 -1.392 -12.338 1.00 88.69 101 ILE A N 1
ATOM 792 C CA . ILE A 1 101 ? 32.635 -1.116 -11.165 1.00 88.69 101 ILE A CA 1
ATOM 793 C C . ILE A 1 101 ? 33.900 -1.984 -11.202 1.00 88.69 101 ILE A C 1
ATOM 795 O O . ILE A 1 101 ? 35.004 -1.463 -11.086 1.00 88.69 101 ILE A O 1
ATOM 799 N N . GLN A 1 102 ? 33.759 -3.289 -11.443 1.00 83.56 102 GLN A N 1
ATOM 800 C CA . GLN A 1 102 ? 34.891 -4.219 -11.540 1.00 83.56 102 GLN A CA 1
ATOM 801 C C . GLN A 1 102 ? 35.845 -3.874 -12.693 1.00 83.56 102 GLN A C 1
ATOM 803 O O . GLN A 1 102 ? 37.060 -3.941 -12.532 1.00 83.56 102 GLN A O 1
ATOM 808 N N . ASN A 1 103 ? 35.316 -3.487 -13.856 1.00 86.38 103 ASN A N 1
ATOM 809 C CA . ASN A 1 103 ? 36.125 -3.094 -15.011 1.00 86.38 103 ASN A CA 1
ATOM 810 C C . ASN A 1 103 ? 36.843 -1.757 -14.782 1.00 86.38 103 ASN A C 1
ATOM 812 O O . ASN A 1 103 ? 38.009 -1.637 -15.144 1.00 86.38 103 ASN A O 1
ATOM 816 N N . SER A 1 104 ? 36.182 -0.781 -14.154 1.00 83.75 104 SER A N 1
ATOM 817 C CA . SER A 1 104 ? 36.800 0.490 -13.766 1.00 83.75 104 SER A CA 1
ATOM 818 C C . SER A 1 104 ? 37.909 0.285 -12.738 1.00 83.75 104 SER A C 1
ATOM 820 O O . SER A 1 104 ? 38.987 0.840 -12.910 1.00 83.75 104 SER A O 1
ATOM 822 N N . LEU A 1 105 ? 37.693 -0.564 -11.726 1.00 80.88 105 LEU A N 1
ATOM 823 C CA . LEU A 1 105 ? 38.748 -0.947 -10.785 1.00 80.88 105 LEU A CA 1
ATOM 824 C C . LEU A 1 105 ? 39.906 -1.623 -11.528 1.00 80.88 105 LEU A C 1
ATOM 826 O O . LEU A 1 105 ? 41.041 -1.186 -11.398 1.00 80.88 105 LEU A O 1
ATOM 830 N N . ARG A 1 106 ? 39.635 -2.615 -12.386 1.00 76.38 106 ARG A N 1
ATOM 831 C CA . ARG A 1 106 ? 40.681 -3.301 -13.164 1.00 76.38 106 ARG A CA 1
ATOM 832 C C . ARG A 1 106 ? 41.527 -2.338 -14.000 1.00 76.38 106 ARG A C 1
ATOM 834 O O . ARG A 1 106 ? 42.736 -2.510 -14.043 1.00 76.38 106 ARG A O 1
ATOM 841 N N . HIS A 1 107 ? 40.907 -1.339 -14.626 1.00 71.62 107 HIS A N 1
ATOM 842 C CA . HIS A 1 107 ? 41.621 -0.346 -15.428 1.00 71.62 107 HIS A CA 1
ATOM 843 C C . HIS A 1 107 ? 42.467 0.602 -14.563 1.00 71.62 107 HIS A C 1
ATOM 845 O O . HIS A 1 107 ? 43.572 0.951 -14.956 1.00 71.62 107 HIS A O 1
ATOM 851 N N . LEU A 1 108 ? 41.996 0.977 -13.368 1.00 71.12 108 LEU A N 1
ATOM 852 C CA . LEU A 1 108 ? 42.784 1.769 -12.411 1.00 71.12 108 LEU A CA 1
ATOM 853 C C . LEU A 1 108 ? 43.972 0.986 -11.821 1.00 71.12 108 LEU A C 1
ATOM 855 O O . LEU A 1 108 ? 44.952 1.593 -11.409 1.00 71.12 108 LEU A O 1
ATOM 859 N N . TYR A 1 109 ? 43.901 -0.348 -11.806 1.00 57.81 109 TYR A N 1
ATOM 860 C CA . TYR A 1 109 ? 44.982 -1.236 -11.359 1.00 57.81 109 TYR A CA 1
ATOM 861 C C . TYR A 1 109 ? 45.864 -1.776 -12.498 1.00 57.81 109 TYR A C 1
ATOM 863 O O . TYR A 1 109 ? 46.814 -2.502 -12.225 1.00 57.81 109 TYR A O 1
ATOM 871 N N . GLN A 1 110 ? 45.566 -1.469 -13.766 1.00 59.84 110 GLN A N 1
ATOM 872 C CA . GLN A 1 110 ? 46.376 -1.911 -14.912 1.00 59.84 110 GLN A CA 1
ATOM 873 C C . GLN A 1 110 ? 47.518 -0.947 -15.260 1.00 59.84 110 GLN A C 1
ATOM 875 O O . GLN A 1 110 ? 48.466 -1.377 -15.914 1.00 59.84 110 GLN A O 1
ATOM 880 N N . ASP A 1 111 ? 47.465 0.298 -14.780 1.00 54.56 111 ASP A N 1
ATOM 881 C CA . ASP A 1 111 ? 48.512 1.305 -15.009 1.00 54.56 111 ASP A CA 1
ATOM 882 C C . ASP A 1 111 ? 49.664 1.245 -13.984 1.00 54.56 111 ASP A C 1
ATOM 884 O O . ASP A 1 111 ? 50.735 1.791 -14.228 1.00 54.56 111 ASP A O 1
ATOM 888 N N . GLU A 1 112 ? 49.510 0.516 -12.877 1.00 56.25 112 GLU A N 1
ATOM 889 C CA . GLU A 1 112 ? 50.546 0.353 -11.852 1.00 56.25 112 GLU A CA 1
ATOM 890 C C . GLU A 1 112 ? 50.781 -1.143 -11.606 1.00 56.25 112 GLU A C 1
ATOM 892 O O . GLU A 1 112 ? 49.840 -1.900 -11.378 1.00 56.25 112 GLU A O 1
ATOM 897 N N . ASN A 1 113 ? 52.042 -1.586 -11.636 1.00 58.28 113 ASN A N 1
ATOM 898 C CA . ASN A 1 113 ? 52.497 -2.948 -11.313 1.00 58.28 113 ASN A CA 1
ATOM 899 C C . ASN A 1 113 ? 52.250 -3.323 -9.826 1.00 58.28 113 ASN A C 1
ATOM 901 O O . ASN A 1 113 ? 53.180 -3.701 -9.113 1.00 58.28 113 ASN A O 1
ATOM 905 N N . MET A 1 114 ? 51.016 -3.226 -9.332 1.00 57.59 114 MET A N 1
ATOM 906 C CA . MET A 1 114 ? 50.638 -3.536 -7.953 1.00 57.59 114 MET A CA 1
ATOM 907 C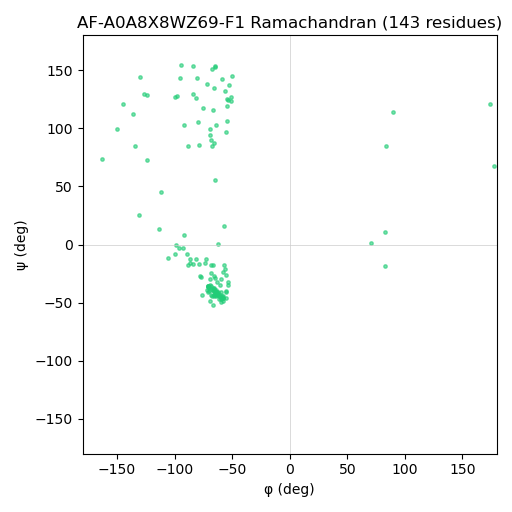 C . MET A 1 114 ? 50.009 -4.933 -7.893 1.00 57.59 114 MET A C 1
ATOM 909 O O . MET A 1 114 ? 49.084 -5.246 -8.648 1.00 57.59 114 MET A O 1
ATOM 913 N N . LYS A 1 115 ? 50.515 -5.811 -7.019 1.00 57.47 115 LYS A N 1
ATOM 914 C CA . LYS A 1 115 ? 50.020 -7.191 -6.920 1.00 57.47 115 LYS A CA 1
ATOM 915 C C . LYS A 1 115 ? 48.781 -7.253 -6.011 1.00 57.47 115 LYS A C 1
ATOM 917 O O . LYS A 1 115 ? 48.660 -6.448 -5.092 1.00 57.47 115 LYS A O 1
ATOM 922 N N . PRO A 1 116 ? 47.877 -8.239 -6.190 1.00 51.88 116 PRO A N 1
ATOM 923 C CA . PRO A 1 116 ? 46.637 -8.349 -5.408 1.00 51.88 116 PRO A CA 1
ATOM 924 C C . PRO A 1 116 ? 46.836 -8.415 -3.883 1.00 51.88 116 PRO A C 1
ATOM 926 O O . PRO A 1 116 ? 45.910 -8.131 -3.135 1.00 51.88 116 PRO A O 1
ATOM 929 N N . GLN A 1 117 ? 48.031 -8.795 -3.427 1.00 53.56 117 GLN A N 1
ATOM 930 C CA . GLN A 1 117 ? 48.427 -8.839 -2.016 1.00 53.56 117 GLN A CA 1
ATOM 931 C C . GLN A 1 117 ? 48.652 -7.467 -1.355 1.00 53.56 117 GLN A C 1
ATOM 933 O O . GLN A 1 117 ? 48.747 -7.405 -0.134 1.00 53.56 117 GLN A O 1
ATOM 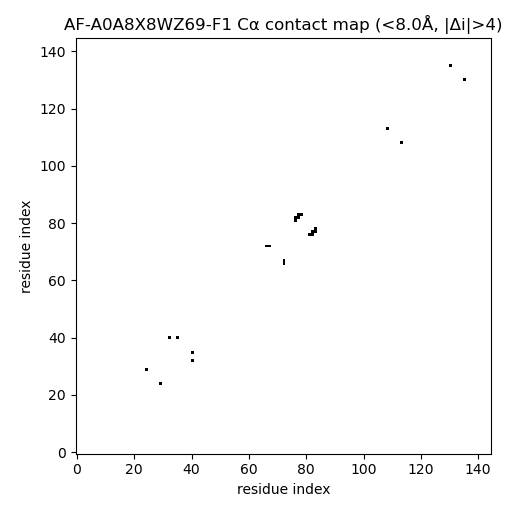938 N N . ASP A 1 118 ? 48.733 -6.390 -2.141 1.00 55.44 118 ASP A N 1
ATOM 939 C CA . ASP A 1 118 ? 48.947 -5.025 -1.642 1.00 55.44 118 ASP A CA 1
ATOM 940 C C . ASP A 1 118 ? 47.618 -4.276 -1.409 1.00 55.44 118 ASP A C 1
ATOM 942 O O . ASP A 1 118 ? 47.591 -3.145 -0.921 1.00 55.44 118 ASP A O 1
ATOM 946 N N . LEU A 1 119 ? 46.492 -4.916 -1.743 1.00 54.56 119 LEU A N 1
ATOM 947 C CA . LEU A 1 119 ? 45.153 -4.453 -1.406 1.00 54.56 119 LEU A CA 1
ATOM 948 C C . LEU A 1 119 ? 44.863 -4.837 0.045 1.00 54.56 119 LEU A C 1
ATOM 950 O O . LEU A 1 119 ? 44.584 -5.997 0.343 1.00 54.56 119 LEU A O 1
ATOM 954 N N . GLY A 1 120 ? 44.899 -3.858 0.952 1.00 51.56 120 GLY A N 1
ATOM 955 C CA . GLY A 1 120 ? 44.286 -4.020 2.272 1.00 51.56 120 GLY A CA 1
ATOM 956 C C . GLY A 1 120 ? 42.852 -4.540 2.116 1.00 51.56 120 GLY A C 1
ATOM 957 O O . GLY A 1 120 ? 42.175 -4.184 1.152 1.00 51.56 120 GLY A O 1
ATOM 958 N N . GLU A 1 121 ? 42.410 -5.390 3.046 1.00 48.22 121 GLU A N 1
ATOM 959 C CA . GLU A 1 121 ? 41.232 -6.284 2.988 1.00 48.22 121 GLU A CA 1
ATOM 960 C C . GLU A 1 121 ? 39.843 -5.629 2.728 1.00 48.22 121 GLU A C 1
ATOM 962 O O . GLU A 1 121 ? 38.806 -6.250 2.939 1.00 48.22 121 GLU A O 1
ATOM 967 N N . GLY A 1 122 ? 39.773 -4.381 2.261 1.00 51.09 122 GLY A N 1
ATOM 968 C CA . GLY A 1 122 ? 38.553 -3.584 2.125 1.00 51.09 122 GLY A CA 1
ATOM 969 C C . GLY A 1 122 ? 37.901 -3.513 0.738 1.00 51.09 122 GLY A C 1
ATOM 970 O O . GLY A 1 122 ? 36.867 -2.861 0.622 1.00 51.09 122 GLY A O 1
ATOM 971 N N . VAL A 1 123 ? 38.437 -4.144 -0.317 1.00 48.75 123 VAL A N 1
ATOM 972 C CA . VAL A 1 123 ? 37.863 -4.058 -1.688 1.00 48.75 123 VAL A CA 1
ATOM 973 C C . VAL A 1 123 ? 37.265 -5.393 -2.151 1.00 48.75 123 VAL A C 1
ATOM 975 O O . VAL A 1 123 ? 37.455 -5.839 -3.278 1.00 48.75 123 VAL A O 1
ATOM 978 N N . LEU A 1 124 ? 36.507 -6.050 -1.273 1.00 44.66 124 LEU A N 1
ATOM 979 C CA . LEU A 1 124 ? 35.597 -7.140 -1.636 1.00 44.66 124 LEU A CA 1
ATOM 980 C C . LEU A 1 124 ? 34.187 -6.802 -1.149 1.00 44.66 124 LEU A C 1
ATOM 982 O O . LEU A 1 124 ? 33.681 -7.380 -0.192 1.00 44.66 124 LEU A O 1
ATOM 986 N N . LEU A 1 125 ? 33.534 -5.853 -1.821 1.00 48.66 125 LEU A N 1
ATOM 987 C CA . LEU A 1 125 ? 32.099 -5.639 -1.647 1.00 48.66 125 LEU A CA 1
ATOM 988 C C . LEU A 1 125 ? 31.314 -6.462 -2.679 1.00 48.66 125 LEU A C 1
ATOM 990 O O . LEU A 1 125 ? 31.204 -6.080 -3.842 1.00 48.66 125 LEU A O 1
ATOM 994 N N . GLY A 1 126 ? 30.758 -7.579 -2.183 1.00 47.00 126 GLY A N 1
ATOM 995 C CA . GLY A 1 126 ? 29.682 -8.393 -2.770 1.00 47.00 126 GLY A CA 1
ATOM 996 C C . GLY A 1 126 ? 30.182 -9.508 -3.696 1.00 47.00 126 GLY A C 1
ATOM 997 O O . GLY A 1 126 ? 30.714 -9.231 -4.758 1.00 47.00 126 GLY A O 1
ATOM 998 N N . VAL A 1 127 ? 30.037 -10.808 -3.426 1.00 46.53 127 VAL A N 1
ATOM 999 C CA . VAL A 1 127 ? 28.957 -11.534 -2.746 1.00 46.53 127 VAL A CA 1
ATOM 1000 C C . VAL A 1 127 ? 29.560 -12.765 -2.061 1.00 46.53 127 VAL A C 1
ATOM 1002 O O . VAL A 1 127 ? 29.789 -13.786 -2.701 1.00 46.53 127 VAL A O 1
ATOM 1005 N N . HIS A 1 128 ? 29.817 -12.673 -0.760 1.00 39.50 128 HIS A N 1
ATOM 1006 C CA . HIS A 1 128 ? 29.818 -13.816 0.151 1.00 39.50 128 HIS A CA 1
ATOM 1007 C C . HIS A 1 128 ? 29.720 -13.268 1.577 1.00 39.50 128 HIS A C 1
ATOM 1009 O O . HIS A 1 128 ? 30.703 -13.239 2.317 1.00 39.50 128 HIS A O 1
ATOM 1015 N N . GLU A 1 129 ? 28.535 -12.787 1.959 1.00 49.03 129 GLU A N 1
ATOM 1016 C CA . GLU A 1 129 ? 28.224 -12.584 3.375 1.00 49.03 129 GLU A CA 1
ATOM 1017 C C . GLU A 1 129 ? 28.186 -13.962 4.036 1.00 49.03 129 GLU A C 1
ATOM 1019 O O . GLU A 1 129 ? 27.164 -14.644 4.105 1.00 49.03 129 GLU A O 1
ATOM 1024 N N . LYS A 1 130 ? 29.360 -14.415 4.472 1.00 48.28 130 LYS A N 1
ATOM 1025 C CA . LYS A 1 130 ? 29.495 -15.495 5.436 1.00 48.28 130 LYS A CA 1
ATOM 1026 C C . LYS A 1 130 ? 28.986 -14.899 6.743 1.00 48.28 130 LYS A C 1
ATOM 1028 O O . LYS A 1 130 ? 29.690 -14.115 7.371 1.00 48.28 130 LYS A O 1
ATOM 1033 N N . TRP A 1 131 ? 27.738 -15.199 7.084 1.00 48.03 131 TRP A N 1
ATOM 1034 C CA . TRP A 1 131 ? 27.145 -14.801 8.356 1.00 48.03 131 TRP A CA 1
ATOM 1035 C C . TRP A 1 131 ? 28.095 -15.224 9.477 1.00 48.03 131 TRP A C 1
ATOM 1037 O O . TRP A 1 131 ? 28.518 -16.385 9.522 1.00 48.03 131 TRP A O 1
ATOM 1047 N N . SER A 1 132 ? 28.471 -14.287 10.346 1.00 59.06 132 SER A N 1
ATOM 1048 C CA . SER A 1 132 ? 29.263 -14.624 11.521 1.00 59.06 132 SER A CA 1
ATOM 1049 C C . SER A 1 132 ? 28.405 -15.472 12.461 1.00 59.06 132 SER A C 1
ATOM 1051 O O . SER A 1 132 ? 27.183 -15.331 12.512 1.00 59.06 132 SER A O 1
ATOM 1053 N N . ASP A 1 133 ? 29.026 -16.346 13.249 1.00 52.66 133 ASP A N 1
ATOM 1054 C CA . ASP A 1 133 ? 28.326 -17.204 14.219 1.00 52.66 133 ASP A CA 1
ATOM 1055 C C . ASP A 1 133 ? 27.506 -16.371 15.237 1.00 52.66 133 ASP A C 1
ATOM 1057 O O . ASP A 1 133 ? 26.498 -16.811 15.795 1.00 52.66 133 ASP A O 1
ATOM 1061 N N . SER A 1 134 ? 27.903 -15.109 15.423 1.00 58.56 134 SER A N 1
ATOM 1062 C CA . SER A 1 134 ? 27.181 -14.082 16.177 1.00 58.56 134 SER A CA 1
ATOM 1063 C C . SER A 1 134 ? 25.892 -13.610 15.490 1.00 58.56 134 SER A C 1
ATOM 1065 O O . SER A 1 134 ? 24.888 -13.394 16.169 1.00 58.56 134 SER A O 1
ATOM 1067 N N . ASP A 1 135 ? 25.881 -13.498 14.160 1.00 67.25 135 ASP A N 1
ATOM 1068 C CA . ASP A 1 135 ? 24.703 -13.099 13.377 1.00 67.25 135 ASP A CA 1
ATOM 1069 C C . ASP A 1 135 ? 23.651 -14.212 13.370 1.00 67.25 135 ASP A C 1
ATOM 1071 O O . ASP A 1 135 ? 22.450 -13.952 13.482 1.00 67.25 135 ASP A O 1
ATOM 1075 N N . LEU A 1 136 ? 24.100 -15.471 13.353 1.00 57.75 136 LEU A N 1
ATOM 1076 C CA . LEU A 1 136 ? 23.217 -16.628 13.486 1.00 57.75 136 LEU A CA 1
ATOM 1077 C C . LEU A 1 136 ? 22.575 -16.694 14.884 1.00 57.75 136 LEU A C 1
ATOM 1079 O O . LEU A 1 136 ? 21.388 -17.004 15.015 1.00 57.75 136 LEU A O 1
ATOM 1083 N N . LYS A 1 137 ? 23.323 -16.328 15.935 1.00 58.19 137 LYS A N 1
ATOM 1084 C CA . LYS A 1 137 ? 22.796 -16.213 17.309 1.00 58.19 137 LYS A CA 1
ATOM 1085 C C . LYS A 1 137 ? 21.816 -15.048 17.456 1.00 58.19 137 LYS A C 1
ATOM 1087 O O . LYS A 1 137 ? 20.818 -15.190 18.160 1.00 58.19 137 LYS A O 1
ATOM 1092 N N . ARG A 1 138 ? 22.049 -13.931 16.760 1.00 56.75 138 ARG A N 1
ATOM 1093 C CA . ARG A 1 138 ? 21.154 -12.763 16.766 1.00 56.75 138 ARG A CA 1
ATOM 1094 C C . ARG A 1 138 ? 19.845 -13.024 16.021 1.00 56.75 138 ARG A C 1
ATOM 1096 O O . ARG A 1 138 ? 18.793 -12.603 16.489 1.00 56.75 138 ARG A O 1
ATOM 1103 N N . SER A 1 139 ? 19.899 -13.781 14.925 1.00 57.66 139 SER A N 1
ATOM 1104 C CA . SER A 1 139 ? 18.712 -14.238 14.191 1.00 57.66 139 SER A CA 1
ATOM 1105 C C . SER A 1 139 ? 17.857 -15.206 15.023 1.00 57.66 139 SER A C 1
ATOM 1107 O O . SER A 1 139 ? 16.632 -15.096 15.062 1.00 57.66 139 SER A O 1
ATOM 1109 N N . LYS A 1 140 ? 18.491 -16.096 15.799 1.00 52.69 140 LYS A N 1
ATOM 1110 C CA . LYS A 1 140 ? 17.781 -17.080 16.633 1.00 52.69 140 LYS A CA 1
ATOM 1111 C C . LYS A 1 140 ? 17.011 -16.476 17.820 1.00 52.69 140 LYS A C 1
ATOM 1113 O O . LYS A 1 140 ? 16.106 -17.127 18.335 1.00 52.69 140 LYS A O 1
ATOM 1118 N N . PHE A 1 141 ? 17.316 -15.240 18.219 1.00 49.41 141 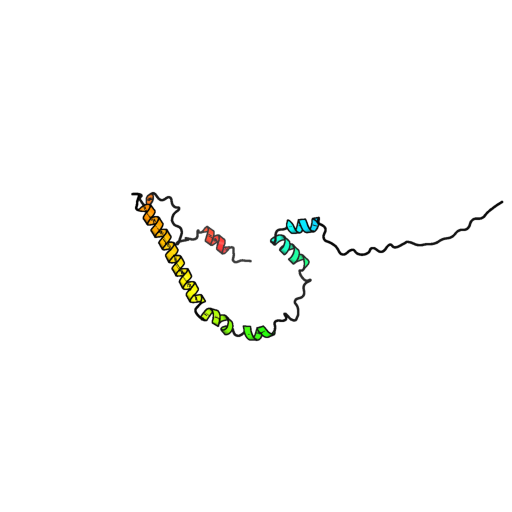PHE A N 1
ATOM 1119 C CA . PHE A 1 141 ? 16.590 -14.513 19.271 1.00 49.41 141 PHE A CA 1
ATOM 1120 C C . PHE A 1 141 ? 15.392 -13.691 18.764 1.00 49.41 141 PHE A C 1
ATOM 1122 O O . PHE A 1 141 ? 14.624 -13.198 19.580 1.00 49.41 141 PHE A O 1
ATOM 1129 N N . ALA A 1 142 ? 15.196 -13.560 17.447 1.00 54.84 142 ALA A N 1
ATOM 1130 C CA . ALA A 1 142 ? 14.118 -12.750 16.864 1.00 54.84 142 ALA A CA 1
ATOM 1131 C C . ALA A 1 142 ? 12.816 -13.532 16.577 1.00 54.84 142 ALA A C 1
ATOM 1133 O O . ALA A 1 142 ? 11.918 -13.007 15.929 1.00 54.84 142 ALA A O 1
ATOM 1134 N N . MET A 1 143 ? 12.718 -14.788 17.027 1.00 50.50 143 MET A N 1
ATOM 1135 C CA . MET A 1 143 ? 11.587 -15.697 16.757 1.00 50.50 143 MET A CA 1
ATOM 1136 C C . MET A 1 143 ? 10.765 -16.060 18.006 1.00 50.50 143 MET A C 1
ATOM 1138 O O . MET A 1 143 ? 9.975 -16.997 17.959 1.00 50.50 143 MET A O 1
ATOM 1142 N N . HIS A 1 144 ? 10.942 -15.345 19.119 1.00 48.91 144 HIS A N 1
ATOM 1143 C CA . HIS A 1 144 ? 10.065 -15.466 20.285 1.00 48.91 144 HIS A CA 1
ATOM 1144 C C . HIS A 1 144 ? 9.703 -14.075 20.809 1.00 48.91 144 HIS A C 1
ATOM 1146 O O . HIS A 1 144 ? 10.366 -13.554 21.703 1.00 48.91 144 HIS A O 1
ATOM 1152 N N . ASP A 1 145 ? 8.666 -13.498 20.211 1.00 44.91 145 ASP A N 1
ATOM 1153 C CA . ASP A 1 145 ? 7.700 -12.607 20.862 1.00 44.91 145 ASP A CA 1
ATOM 1154 C C . ASP A 1 145 ? 6.332 -12.842 20.199 1.00 44.91 145 ASP A C 1
ATOM 1156 O O . ASP A 1 145 ? 6.304 -12.936 18.947 1.00 44.91 145 ASP A O 1
#

InterPro domains:
  IPR040374 Protein BIC [PTHR34207] (13-103)

pLDDT: mean 70.05, std 19.68, range [35.94, 96.75]

Organism: Salvia splendens (NCBI:txid180675)

Solvent-accessible surface area (backbone atoms only — not comparable to full-atom values): 9701 Å² total; per-residue (Å²): 135,90,84,79,90,79,90,80,89,80,89,79,86,81,77,75,78,80,76,80,70,77,84,68,78,49,73,67,58,57,50,51,61,71,70,45,52,74,64,58,51,51,56,51,49,52,64,74,44,59,92,73,67,80,80,68,96,66,90,85,56,72,76,52,57,69,61,64,70,46,56,64,70,63,46,43,62,57,66,66,43,58,54,58,50,51,52,53,51,53,53,50,48,53,52,50,51,52,49,49,53,52,50,52,51,51,56,70,51,67,81,45,101,68,58,82,86,75,57,69,94,78,84,77,85,80,88,76,88,73,74,49,78,65,53,57,53,56,58,66,62,74,78,77,130

Foldseek 3Di:
DDDDDDDDDDDDDPPDDPPPPDDPDDPVNVVVVVVDDPVNVVVVVCVVCPPVDDDDPDPPPVVCVVVVVPCCVVCCVVVVCPVVVVVVVVVVVVVVVVVVVVVVVVVVPVVDPDDPVVDDPPPDDDDDCPDDPVNVVVVVVVPDD